Protein AF-A0A842QP76-F1 (afdb_monomer)

pLDDT: mean 77.63, std 12.72, range [37.06, 93.12]

Radius of gyration: 29.67 Å; Cα contacts (8 Å, |Δi|>4): 18; chains: 1; bounding box: 55×27×92 Å

Foldseek 3Di:
DDPPPPDPDPVNVVLVVVLVVLVVVLVVVQVCCCVPPVDRDVVSVVVSVVVVVVSVVVVVVVVVVVVVVVVVVVVVVVVVVVVVVVVVVVVVVVVVVVVVVVVVD

Mean predicted aligned error: 12.5 Å

Secondary structure (DSSP, 8-state):
----SS---HHHHHHHHHHHHHHHHHHHHHHHHHHHHS---HHHHHHHHHHHHHHHHHHHHHHHHHHHHHHHHHHHHHHHHHHHHHHHHHHHHHHHHHHHHHTT-

Sequence (105 aa):
MFQSVQRLRRDEKLIIFLGVILTVIVFYFINYYFIGQGMIYWALVETGVMWLVIISLLILADNQRILNEELKDILRESIKESKTLKQISREQLEEIKLLRGSKKK

Structure (mmCIF, N/CA/C/O backbone):
data_AF-A0A842QP76-F1
#
_entry.id   AF-A0A842QP76-F1
#
loop_
_atom_site.group_PDB
_atom_site.id
_atom_site.type_symbol
_atom_site.label_atom_id
_atom_site.label_alt_id
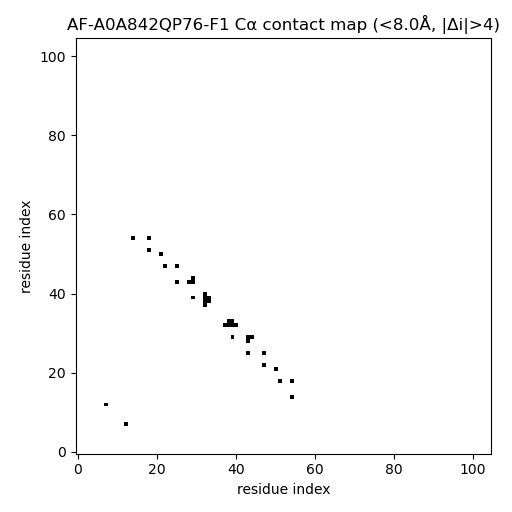_atom_site.label_comp_id
_atom_site.label_asym_id
_atom_site.label_entity_id
_atom_site.label_seq_id
_atom_site.pdbx_PDB_ins_code
_atom_site.Cartn_x
_atom_site.Cartn_y
_atom_site.Cartn_z
_atom_site.occupancy
_atom_site.B_iso_or_equiv
_atom_site.auth_seq_id
_atom_site.auth_comp_id
_atom_site.auth_asym_id
_atom_site.auth_atom_id
_atom_site.pdbx_PDB_model_num
ATOM 1 N N . MET A 1 1 ? -6.802 -14.456 13.107 1.00 44.34 1 MET A N 1
ATOM 2 C CA . MET A 1 1 ? -5.337 -14.258 13.072 1.00 44.34 1 MET A CA 1
ATOM 3 C C . MET A 1 1 ? -4.833 -14.784 11.727 1.00 44.34 1 MET A C 1
ATOM 5 O O . MET A 1 1 ? -5.048 -15.954 11.450 1.00 44.34 1 MET A O 1
ATOM 9 N N . PHE A 1 2 ? -4.287 -13.906 10.876 1.00 41.38 2 PHE A N 1
ATOM 10 C CA . PHE 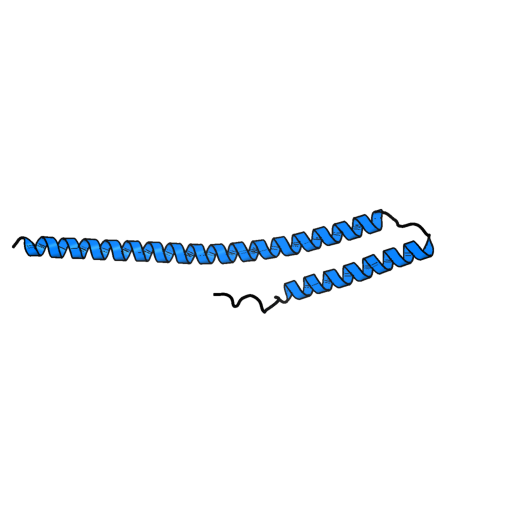A 1 2 ? -3.631 -14.192 9.581 1.00 41.38 2 PHE A CA 1
ATOM 11 C C . PHE A 1 2 ? -4.417 -14.959 8.493 1.00 41.38 2 PHE A C 1
ATOM 13 O O . PHE A 1 2 ? -4.055 -16.069 8.121 1.00 41.38 2 PHE A O 1
ATOM 20 N N . GLN A 1 3 ? -5.433 -14.329 7.887 1.00 37.06 3 GLN A N 1
ATOM 21 C CA . GLN A 1 3 ? -5.996 -14.786 6.597 1.00 37.06 3 GLN A CA 1
ATOM 22 C C . GLN A 1 3 ? -6.038 -13.706 5.495 1.00 37.06 3 GLN A C 1
ATOM 24 O O . GLN A 1 3 ? -6.678 -13.901 4.466 1.00 37.06 3 GLN A O 1
ATOM 29 N N . SER A 1 4 ? -5.327 -12.584 5.638 1.00 44.56 4 SER A N 1
ATOM 30 C CA . SER A 1 4 ? -5.344 -11.497 4.641 1.00 44.56 4 SER A CA 1
ATOM 31 C C . SER A 1 4 ? -4.251 -11.574 3.561 1.00 44.56 4 SER A C 1
ATOM 33 O O . SER A 1 4 ? -4.182 -10.694 2.714 1.00 44.56 4 SER A O 1
ATOM 35 N N . VAL A 1 5 ? -3.429 -12.631 3.510 1.00 47.56 5 VAL A N 1
ATOM 36 C CA . VAL A 1 5 ? -2.265 -12.694 2.592 1.00 47.56 5 VAL A CA 1
ATOM 37 C C . VAL A 1 5 ? -2.588 -13.170 1.158 1.00 47.56 5 VAL A C 1
ATOM 39 O O . VAL A 1 5 ? -1.709 -13.144 0.308 1.00 47.56 5 VAL A O 1
ATOM 42 N N . GLN A 1 6 ? -3.813 -13.579 0.801 1.00 48.59 6 GLN A N 1
ATOM 43 C CA . GLN A 1 6 ? -4.021 -14.276 -0.494 1.00 48.59 6 GLN A CA 1
ATOM 44 C C . GLN A 1 6 ? -5.042 -13.698 -1.479 1.00 48.59 6 GLN A C 1
ATOM 46 O O . GLN A 1 6 ? -5.419 -14.371 -2.439 1.00 48.59 6 GLN A O 1
ATOM 51 N N . ARG A 1 7 ? -5.440 -12.431 -1.355 1.00 47.72 7 ARG A N 1
ATOM 52 C CA . ARG A 1 7 ? -6.125 -11.757 -2.470 1.00 47.72 7 ARG A CA 1
ATOM 53 C C . ARG A 1 7 ? -5.468 -10.425 -2.751 1.00 47.72 7 ARG A C 1
ATOM 55 O O . ARG A 1 7 ? -5.902 -9.415 -2.217 1.00 47.72 7 ARG A O 1
ATOM 62 N N . LEU A 1 8 ? -4.477 -10.453 -3.646 1.00 53.12 8 LEU A N 1
ATOM 63 C CA . LEU A 1 8 ? -4.076 -9.258 -4.381 1.00 53.12 8 LEU A CA 1
ATOM 64 C C . LEU A 1 8 ? -5.353 -8.593 -4.899 1.00 53.12 8 LEU A C 1
ATOM 66 O O . LEU A 1 8 ? -6.081 -9.197 -5.709 1.00 53.12 8 LEU A O 1
ATOM 70 N N . ARG A 1 9 ? -5.652 -7.396 -4.391 1.00 65.81 9 ARG A N 1
ATOM 71 C CA . ARG A 1 9 ? -6.786 -6.601 -4.868 1.00 65.81 9 ARG A CA 1
ATOM 72 C C . ARG A 1 9 ? -6.583 -6.338 -6.360 1.00 65.81 9 ARG A C 1
ATOM 74 O O . ARG A 1 9 ? -5.461 -6.362 -6.869 1.00 65.81 9 ARG A O 1
ATOM 81 N N . ARG A 1 10 ? -7.678 -6.140 -7.104 1.00 63.62 10 ARG A N 1
ATOM 82 C CA . ARG A 1 10 ? -7.597 -5.842 -8.550 1.00 63.62 10 ARG A CA 1
ATOM 83 C C . ARG A 1 10 ? -6.658 -4.660 -8.822 1.00 63.62 10 ARG A C 1
ATOM 85 O O . ARG A 1 10 ? -5.949 -4.677 -9.823 1.00 63.62 10 ARG A O 1
ATOM 92 N N . ASP A 1 11 ? -6.604 -3.729 -7.880 1.00 67.94 11 ASP A N 1
ATOM 93 C CA . ASP A 1 11 ? -5.797 -2.515 -7.927 1.00 67.94 11 ASP A CA 1
ATOM 94 C C . ASP A 1 11 ? -4.294 -2.826 -7.827 1.00 67.94 11 ASP A C 1
ATOM 96 O O . ASP A 1 11 ? -3.511 -2.348 -8.643 1.00 67.94 11 ASP A O 1
ATOM 100 N N . GLU A 1 12 ? -3.883 -3.734 -6.935 1.00 68.50 12 GLU A N 1
ATOM 101 C CA . GLU A 1 12 ? -2.483 -4.173 -6.82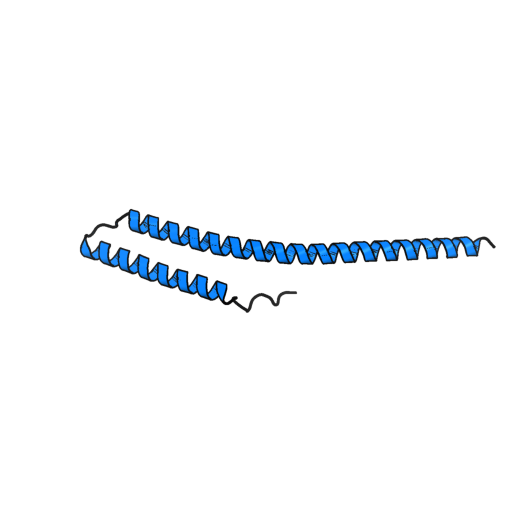8 1.00 68.50 12 GLU A CA 1
ATOM 102 C C . GLU A 1 12 ? -2.017 -4.910 -8.088 1.00 68.50 12 GLU A C 1
ATOM 104 O O . GLU A 1 12 ? -0.902 -4.694 -8.564 1.00 68.50 12 GLU A O 1
ATOM 109 N N . LYS A 1 13 ? -2.880 -5.743 -8.687 1.00 77.12 13 LYS A N 1
ATOM 110 C CA . LYS A 1 13 ? -2.563 -6.402 -9.966 1.00 77.12 13 LYS A CA 1
ATOM 111 C C . LYS A 1 13 ? -2.358 -5.387 -11.088 1.00 77.12 13 LYS A C 1
ATOM 113 O O . LYS A 1 13 ? -1.483 -5.588 -11.928 1.00 77.12 13 LYS A O 1
ATOM 118 N N . LEU A 1 14 ? -3.143 -4.310 -11.097 1.00 78.88 14 LEU A N 1
ATOM 119 C CA . LEU A 1 14 ? -3.035 -3.241 -12.085 1.00 78.88 14 LEU A CA 1
ATOM 120 C C . LEU A 1 14 ? -1.739 -2.443 -11.900 1.00 78.88 14 LEU A C 1
ATOM 122 O O . LEU A 1 14 ? -1.070 -2.165 -12.891 1.00 78.88 14 LEU A O 1
ATOM 126 N N . ILE A 1 15 ? -1.333 -2.164 -10.657 1.00 76.31 15 ILE A N 1
ATOM 127 C CA . ILE A 1 15 ? -0.055 -1.501 -10.344 1.00 76.31 15 ILE A CA 1
ATOM 128 C C . ILE A 1 15 ? 1.135 -2.364 -10.778 1.00 76.31 15 ILE A C 1
ATOM 130 O O . ILE A 1 15 ? 2.048 -1.863 -11.435 1.00 76.31 15 ILE A O 1
ATOM 134 N N . ILE A 1 16 ? 1.113 -3.665 -10.472 1.00 78.75 16 ILE A N 1
ATOM 135 C CA . ILE A 1 16 ? 2.170 -4.600 -10.890 1.00 78.75 16 ILE A CA 1
ATOM 136 C C . ILE A 1 16 ? 2.255 -4.654 -12.419 1.00 78.75 16 ILE A C 1
ATOM 138 O O . ILE A 1 16 ? 3.344 -4.564 -12.984 1.00 78.75 16 ILE A O 1
ATOM 142 N N . PHE A 1 17 ? 1.110 -4.751 -13.096 1.00 83.50 17 PHE A N 1
ATOM 143 C CA . PHE A 1 17 ? 1.052 -4.757 -14.555 1.00 83.50 17 PHE A CA 1
ATOM 144 C C . PHE A 1 17 ? 1.602 -3.456 -15.160 1.00 83.50 17 PHE A C 1
ATOM 146 O O . PHE A 1 17 ? 2.413 -3.509 -16.087 1.00 83.50 17 PHE A O 1
ATOM 153 N N . LEU A 1 18 ? 1.239 -2.298 -14.596 1.00 82.19 18 LEU A N 1
ATOM 154 C CA . LEU A 1 18 ? 1.779 -1.001 -15.010 1.00 82.19 18 LEU A CA 1
ATOM 155 C C . LEU A 1 18 ? 3.302 -0.939 -14.824 1.00 82.19 18 LEU A C 1
ATOM 157 O O . LEU A 1 18 ? 4.004 -0.458 -15.711 1.00 82.19 18 LEU A O 1
ATOM 161 N N . GLY A 1 19 ? 3.814 -1.456 -13.703 1.00 81.56 19 GLY A N 1
ATOM 162 C CA . GLY A 1 19 ? 5.247 -1.506 -13.408 1.00 81.56 19 GLY A CA 1
ATOM 163 C C . GLY A 1 19 ? 6.034 -2.365 -14.400 1.00 81.56 19 GLY A C 1
ATOM 164 O O . GLY A 1 19 ? 7.113 -1.966 -14.847 1.00 81.56 19 GLY A O 1
ATOM 165 N N . VAL A 1 20 ? 5.477 -3.509 -14.811 1.00 86.06 20 VAL A N 1
ATOM 166 C CA . VAL A 1 20 ? 6.079 -4.367 -15.847 1.00 86.06 20 VAL A CA 1
ATOM 167 C C . VAL A 1 20 ? 6.104 -3.651 -17.198 1.00 86.06 20 VAL A C 1
ATOM 169 O O . VAL A 1 20 ? 7.152 -3.617 -17.842 1.00 86.06 20 VAL A O 1
ATOM 172 N N . ILE A 1 21 ? 4.995 -3.023 -17.608 1.00 86.94 21 ILE A N 1
ATOM 173 C CA . ILE A 1 21 ? 4.931 -2.256 -18.864 1.00 86.94 21 ILE A CA 1
ATOM 174 C C . ILE A 1 21 ? 5.962 -1.127 -18.871 1.00 86.94 21 ILE A C 1
ATOM 176 O O . ILE A 1 21 ? 6.714 -0.991 -19.835 1.00 86.94 21 ILE A O 1
ATOM 180 N N . LEU A 1 22 ? 6.034 -0.343 -17.793 1.00 83.44 22 LEU A N 1
ATOM 181 C CA . LEU A 1 22 ? 6.994 0.754 -17.669 1.00 83.44 22 LEU A CA 1
ATOM 182 C C . LEU A 1 22 ? 8.435 0.258 -17.771 1.00 83.44 22 LEU A C 1
ATOM 184 O O . LEU A 1 22 ? 9.236 0.857 -18.484 1.00 83.44 22 LEU A O 1
ATOM 188 N N . THR A 1 23 ? 8.749 -0.866 -17.128 1.00 81.19 23 THR A N 1
ATOM 189 C CA . THR A 1 23 ? 10.089 -1.462 -17.182 1.00 81.19 23 THR A CA 1
ATOM 190 C C . THR A 1 23 ? 10.454 -1.887 -18.605 1.00 81.19 23 THR A C 1
ATOM 192 O O . THR A 1 23 ? 11.557 -1.597 -19.063 1.00 81.19 23 THR A O 1
ATOM 195 N N . VAL A 1 24 ? 9.527 -2.519 -19.335 1.00 87.00 24 VAL A N 1
ATOM 196 C CA . VAL A 1 24 ? 9.740 -2.922 -20.736 1.00 87.00 24 VAL A CA 1
ATOM 197 C C . VAL A 1 24 ? 9.934 -1.703 -21.639 1.00 87.00 24 VAL A C 1
ATOM 199 O O . VAL A 1 24 ? 10.840 -1.705 -22.469 1.00 87.00 24 VAL A O 1
ATOM 202 N N . ILE A 1 25 ? 9.134 -0.647 -21.460 1.00 84.31 25 ILE A N 1
ATOM 203 C CA . ILE A 1 25 ? 9.251 0.597 -22.236 1.00 84.31 25 ILE A CA 1
ATOM 204 C C . ILE A 1 25 ? 10.599 1.273 -21.973 1.00 84.31 25 ILE A C 1
ATOM 206 O O . ILE A 1 25 ? 11.320 1.594 -22.918 1.00 84.31 25 ILE A O 1
ATOM 210 N N . VAL A 1 26 ? 10.967 1.459 -20.702 1.00 80.75 26 VAL A N 1
ATOM 211 C CA . VAL A 1 26 ? 12.246 2.071 -20.314 1.00 80.75 26 VAL A CA 1
ATOM 212 C C . VAL A 1 26 ? 13.414 1.250 -20.858 1.00 80.75 26 VAL A C 1
ATOM 214 O O . VAL A 1 26 ? 14.329 1.815 -21.454 1.00 80.75 26 VAL A O 1
ATOM 217 N N . PHE A 1 27 ? 13.362 -0.078 -20.733 1.00 82.31 27 PHE A N 1
ATOM 218 C CA . PHE A 1 27 ? 14.392 -0.963 -21.269 1.00 82.31 27 PHE A CA 1
ATOM 219 C C . PHE A 1 27 ? 14.500 -0.869 -22.794 1.00 82.31 27 PHE A C 1
ATOM 221 O O . PHE A 1 27 ? 15.607 -0.749 -23.313 1.00 82.31 27 PHE A O 1
ATOM 228 N N . TYR A 1 28 ? 13.372 -0.867 -23.511 1.00 84.62 28 TYR A N 1
ATOM 229 C CA . TYR A 1 28 ? 13.348 -0.716 -24.966 1.00 84.62 28 TYR A CA 1
ATOM 230 C C . TYR A 1 28 ? 14.001 0.598 -25.405 1.00 84.62 28 TYR A C 1
ATOM 232 O O . TYR A 1 28 ? 14.868 0.587 -26.277 1.00 84.62 28 TYR A O 1
ATOM 240 N N . PHE A 1 29 ? 13.644 1.717 -24.768 1.00 79.62 29 PHE A N 1
ATOM 241 C CA . PHE A 1 29 ? 14.241 3.013 -25.084 1.00 79.62 29 PHE A CA 1
ATOM 242 C C . PHE A 1 29 ? 15.736 3.047 -24.770 1.00 79.62 29 PHE A C 1
ATOM 244 O O . PHE A 1 29 ? 16.515 3.467 -25.623 1.00 79.62 29 PHE A O 1
ATOM 251 N N . ILE A 1 30 ? 16.159 2.563 -23.598 1.00 78.69 30 ILE A N 1
ATOM 252 C CA . ILE A 1 30 ? 17.585 2.482 -23.253 1.00 78.69 30 ILE A CA 1
ATOM 253 C C . ILE A 1 30 ? 18.338 1.682 -24.318 1.00 78.69 30 ILE A C 1
ATOM 255 O O . ILE A 1 30 ? 19.365 2.145 -24.802 1.00 78.69 30 ILE A O 1
ATOM 259 N N . ASN A 1 31 ? 17.819 0.522 -24.724 1.00 79.75 31 ASN A N 1
ATOM 260 C CA . ASN A 1 31 ? 18.479 -0.354 -25.688 1.00 79.75 31 ASN A CA 1
ATOM 261 C C . ASN A 1 31 ? 18.542 0.277 -27.091 1.00 79.75 31 ASN A C 1
ATOM 263 O O . ASN A 1 31 ? 19.599 0.294 -27.718 1.00 79.75 31 ASN A O 1
ATOM 267 N N . TYR A 1 32 ? 17.443 0.885 -27.548 1.00 79.12 32 TYR A N 1
ATOM 268 C CA . TYR A 1 32 ? 17.380 1.595 -28.826 1.00 79.12 32 TYR A CA 1
ATOM 269 C C . TYR A 1 32 ? 18.379 2.760 -28.894 1.00 79.12 32 TYR A C 1
ATOM 271 O O . TYR A 1 32 ? 19.132 2.880 -29.862 1.00 79.12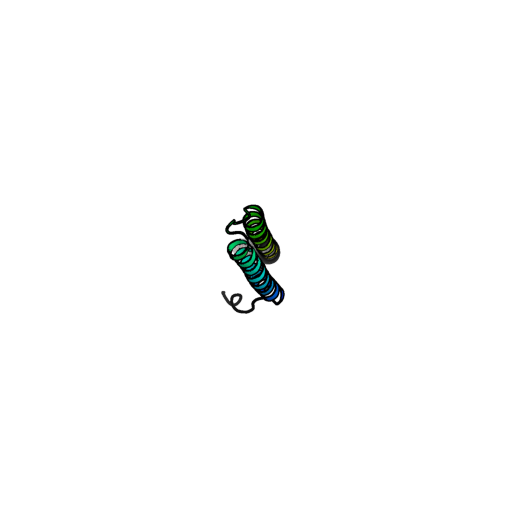 32 TYR A O 1
ATOM 279 N N . TYR A 1 33 ? 18.436 3.595 -27.854 1.00 73.38 33 TYR A N 1
ATOM 280 C CA . TYR A 1 33 ? 19.368 4.725 -27.808 1.00 73.38 33 TYR A CA 1
ATOM 281 C C . TYR A 1 33 ? 20.822 4.280 -27.609 1.00 73.38 33 TYR A C 1
ATOM 283 O O . TYR A 1 33 ? 21.724 4.854 -28.222 1.00 73.38 33 TYR A O 1
ATOM 291 N N . PHE A 1 34 ? 21.055 3.231 -26.818 1.00 75.56 34 PHE A N 1
ATOM 292 C CA . PHE A 1 34 ? 22.391 2.692 -26.579 1.00 75.56 34 PHE A CA 1
ATOM 293 C C . PHE A 1 34 ? 22.992 2.060 -27.838 1.00 75.56 34 PHE A C 1
ATOM 295 O O . PHE A 1 34 ? 24.132 2.364 -28.182 1.00 75.56 34 PHE A O 1
ATOM 302 N N . ILE A 1 35 ? 22.223 1.241 -28.565 1.00 73.69 35 ILE A N 1
ATOM 303 C CA . ILE A 1 35 ? 22.680 0.612 -29.814 1.00 73.69 35 ILE A CA 1
ATOM 304 C C . ILE A 1 35 ? 22.786 1.645 -30.946 1.00 73.69 35 ILE A C 1
ATOM 306 O O . ILE A 1 35 ? 23.712 1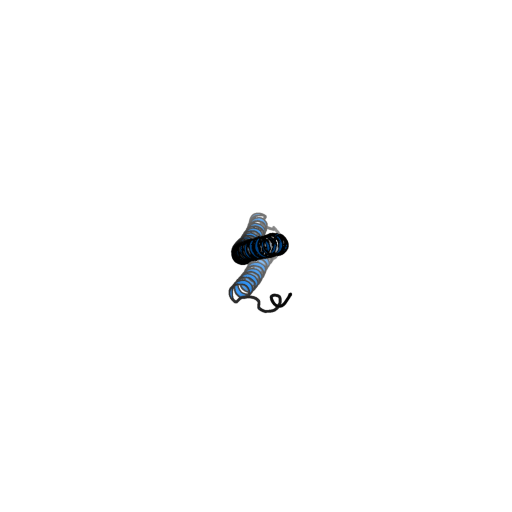.571 -31.749 1.00 73.69 35 ILE A O 1
ATOM 310 N N . GLY A 1 36 ? 21.864 2.612 -31.016 1.00 70.38 36 GLY A N 1
ATOM 311 C CA . GLY A 1 36 ? 21.812 3.583 -32.111 1.00 70.38 36 GLY A CA 1
ATOM 312 C C . GLY A 1 36 ? 22.848 4.707 -32.031 1.00 70.38 36 GLY A C 1
ATOM 313 O O . GLY A 1 36 ? 23.357 5.130 -33.065 1.00 70.38 36 GLY A O 1
ATOM 314 N N . GLN A 1 37 ? 23.159 5.211 -30.831 1.00 68.62 37 GLN A N 1
ATOM 315 C CA . GLN A 1 37 ? 24.046 6.375 -30.660 1.00 68.62 37 GLN A CA 1
ATOM 316 C C . GLN A 1 37 ? 25.286 6.101 -29.799 1.00 68.62 37 GLN A C 1
ATOM 318 O O . GLN A 1 37 ? 26.130 6.984 -29.662 1.00 68.62 37 GLN A O 1
ATOM 323 N N . GLY A 1 38 ? 25.408 4.916 -29.190 1.00 67.75 38 GLY A N 1
ATOM 324 C CA . GLY A 1 38 ? 26.520 4.587 -28.290 1.00 67.75 38 GLY A CA 1
ATOM 325 C C . GLY A 1 38 ? 26.559 5.423 -27.004 1.00 67.75 38 GLY A C 1
ATOM 326 O O . GLY A 1 38 ? 27.515 5.325 -26.239 1.00 67.75 38 GLY A O 1
ATOM 327 N N . MET A 1 39 ? 25.535 6.245 -26.752 1.00 67.81 39 MET A N 1
ATOM 328 C CA . MET A 1 39 ? 25.439 7.120 -25.588 1.00 67.81 39 MET A CA 1
ATOM 329 C C . MET A 1 39 ? 24.154 6.835 -24.816 1.00 67.81 39 MET A C 1
ATOM 331 O O . MET A 1 39 ? 23.054 6.838 -25.368 1.00 67.81 39 MET A O 1
ATOM 335 N N . ILE A 1 40 ? 24.296 6.609 -23.509 1.00 67.56 40 ILE A N 1
ATOM 336 C CA . ILE A 1 40 ? 23.159 6.553 -22.592 1.00 67.56 40 ILE A CA 1
ATOM 337 C C . ILE A 1 40 ? 22.759 7.993 -22.281 1.00 67.56 40 ILE A C 1
ATOM 339 O O . ILE A 1 40 ? 23.503 8.724 -21.629 1.00 67.56 40 ILE A O 1
ATOM 343 N N . TYR A 1 41 ? 21.568 8.402 -22.715 1.00 73.19 41 TYR A N 1
ATOM 344 C CA . TYR A 1 41 ? 20.987 9.658 -22.256 1.00 73.19 41 TYR A CA 1
ATOM 345 C C . TYR A 1 41 ? 20.633 9.527 -20.774 1.00 73.19 41 TYR A C 1
ATOM 347 O O . TYR A 1 41 ? 19.673 8.849 -20.414 1.00 73.19 41 TYR A O 1
ATOM 355 N N . TRP A 1 42 ? 21.390 10.199 -19.906 1.00 73.69 42 TRP A N 1
ATOM 356 C CA . TRP A 1 42 ? 21.140 10.202 -18.460 1.00 73.69 42 TRP A CA 1
ATOM 357 C C . TRP A 1 42 ? 19.712 10.626 -18.096 1.00 73.69 42 TRP A C 1
ATOM 359 O O . TRP A 1 42 ? 19.138 10.072 -17.164 1.00 73.69 42 TRP A O 1
ATOM 369 N N . ALA A 1 43 ? 19.098 11.503 -18.894 1.00 77.19 43 ALA A N 1
ATOM 370 C CA . ALA A 1 43 ? 17.699 11.902 -18.744 1.00 77.19 43 ALA A CA 1
ATOM 371 C C . ALA A 1 43 ? 16.706 10.723 -18.846 1.00 77.19 43 ALA A C 1
ATOM 373 O O . ALA A 1 43 ? 15.6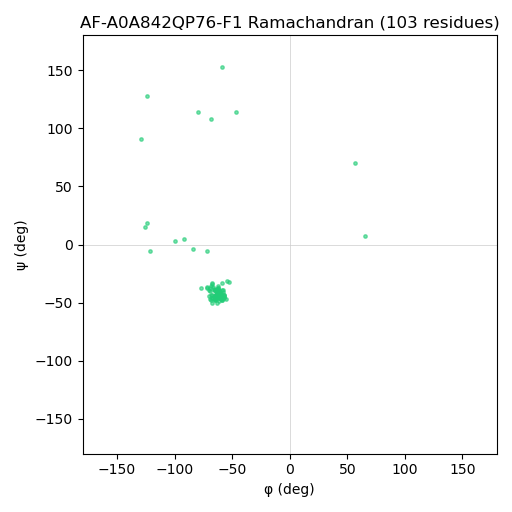83 10.720 -18.164 1.00 77.19 43 ALA A O 1
ATOM 374 N N . LEU A 1 44 ? 16.996 9.694 -19.656 1.00 75.31 44 LEU A N 1
ATOM 375 C CA . LEU A 1 44 ? 16.163 8.484 -19.743 1.00 75.31 44 LEU A CA 1
ATOM 376 C C . LEU A 1 44 ? 16.262 7.641 -18.472 1.00 75.31 44 LEU A C 1
ATOM 378 O O . LEU A 1 44 ? 15.255 7.112 -18.002 1.00 75.31 44 LEU A O 1
ATOM 382 N N . VAL A 1 45 ? 17.464 7.544 -17.902 1.00 77.00 45 VAL A N 1
ATOM 383 C CA . VAL A 1 45 ? 17.690 6.833 -16.639 1.00 77.00 45 VAL A CA 1
ATOM 384 C C . VAL A 1 45 ? 17.013 7.576 -15.489 1.00 77.00 45 VAL A C 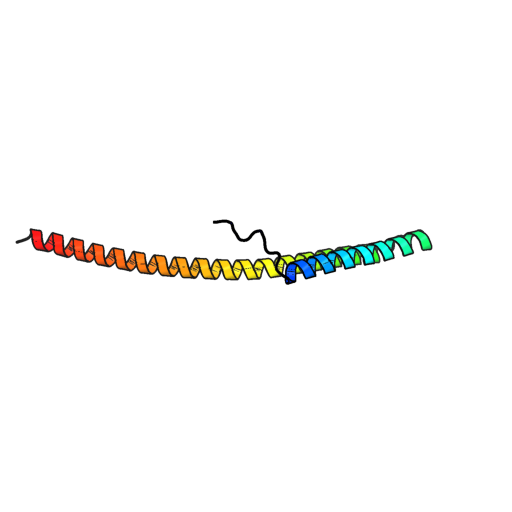1
ATOM 386 O O . VAL A 1 45 ? 16.284 6.958 -14.718 1.00 77.00 45 VAL A O 1
ATOM 389 N N . GLU A 1 46 ? 17.176 8.899 -15.418 1.00 78.38 46 GLU A N 1
ATOM 390 C CA . GLU A 1 46 ? 16.498 9.759 -14.443 1.00 78.38 46 GLU A CA 1
ATOM 391 C C . GLU A 1 46 ? 14.974 9.619 -14.535 1.00 78.38 46 GLU A C 1
ATOM 393 O O . GLU A 1 46 ? 14.311 9.397 -13.522 1.00 78.38 46 GLU A O 1
ATOM 398 N N . THR A 1 47 ? 14.424 9.640 -15.753 1.00 81.25 47 THR A N 1
ATOM 399 C CA . THR A 1 47 ? 12.989 9.433 -15.991 1.00 81.25 47 THR A CA 1
ATOM 400 C C . THR A 1 47 ? 12.540 8.056 -15.497 1.00 81.25 47 THR A C 1
ATOM 402 O O . THR A 1 47 ? 11.533 7.953 -14.796 1.00 81.25 47 THR A O 1
ATOM 405 N N . GLY A 1 48 ? 13.293 6.993 -15.801 1.00 79.81 48 GLY A N 1
ATOM 406 C CA . GLY A 1 48 ? 12.999 5.641 -15.316 1.00 79.81 48 GLY A CA 1
ATOM 407 C C . GLY A 1 48 ? 12.995 5.544 -13.787 1.00 79.81 48 GLY A C 1
ATOM 408 O O . GLY A 1 48 ? 12.076 4.964 -13.205 1.00 79.81 48 GLY A O 1
ATOM 409 N N . VAL A 1 49 ? 13.974 6.166 -13.124 1.00 81.38 49 VAL A N 1
ATOM 410 C CA . VAL A 1 49 ? 14.045 6.232 -11.656 1.00 81.38 49 VAL A CA 1
ATOM 411 C C . VAL A 1 49 ? 12.865 7.019 -11.082 1.00 81.38 49 VAL A C 1
ATOM 413 O O . VAL A 1 49 ? 12.234 6.553 -10.133 1.00 81.38 49 VAL A O 1
ATOM 416 N N . MET A 1 50 ? 12.506 8.164 -11.670 1.00 81.75 50 MET A N 1
ATOM 417 C CA . MET A 1 50 ? 11.339 8.949 -11.248 1.00 81.75 50 MET A CA 1
ATOM 418 C C . MET A 1 50 ? 10.049 8.125 -11.295 1.00 81.75 50 MET A C 1
ATOM 420 O O . MET A 1 50 ? 9.269 8.144 -10.341 1.00 81.75 50 MET A O 1
ATOM 424 N N . TRP A 1 51 ? 9.842 7.352 -12.362 1.00 82.56 51 TRP A N 1
ATOM 425 C CA . TRP A 1 51 ? 8.678 6.473 -12.477 1.00 82.56 51 TRP A CA 1
ATOM 426 C C . TRP A 1 51 ? 8.645 5.390 -11.396 1.00 82.56 51 TRP A C 1
ATOM 428 O O . TRP A 1 51 ? 7.582 5.134 -10.828 1.00 82.56 51 TRP A O 1
ATOM 438 N N . LEU A 1 52 ? 9.792 4.800 -11.050 1.00 79.75 52 LEU A N 1
ATOM 439 C CA . LEU A 1 52 ? 9.878 3.838 -9.944 1.00 79.75 52 LEU A CA 1
ATOM 440 C C . LEU A 1 52 ? 9.528 4.477 -8.592 1.00 79.75 52 LEU A C 1
ATOM 442 O O . LEU A 1 52 ? 8.821 3.864 -7.785 1.00 79.75 52 LEU A O 1
ATOM 446 N N . VAL A 1 53 ? 9.964 5.718 -8.352 1.00 83.44 53 VAL A N 1
ATOM 447 C CA . VAL A 1 53 ? 9.603 6.468 -7.138 1.00 83.44 53 VAL A CA 1
ATOM 448 C C . VAL A 1 53 ? 8.097 6.736 -7.093 1.00 83.44 53 VAL A C 1
ATOM 450 O O . VAL A 1 53 ? 7.470 6.495 -6.063 1.00 83.44 53 VAL A O 1
ATOM 453 N N . ILE A 1 54 ? 7.489 7.162 -8.204 1.00 83.25 54 ILE A N 1
ATOM 454 C CA . ILE A 1 54 ? 6.041 7.419 -8.286 1.00 83.25 54 ILE A CA 1
ATOM 455 C C . ILE A 1 54 ? 5.235 6.145 -8.002 1.00 83.25 54 ILE A C 1
ATOM 457 O O . ILE A 1 54 ? 4.291 6.184 -7.211 1.00 83.25 54 ILE A O 1
ATOM 461 N N . ILE A 1 55 ? 5.619 5.009 -8.592 1.00 82.25 55 ILE A N 1
ATOM 462 C CA . ILE A 1 55 ? 4.964 3.717 -8.329 1.00 82.25 55 ILE A CA 1
ATOM 463 C C . ILE A 1 55 ? 5.077 3.350 -6.843 1.00 82.25 55 ILE A C 1
ATOM 465 O O . ILE A 1 55 ? 4.096 2.930 -6.231 1.00 82.25 55 ILE A O 1
ATOM 469 N N . SER A 1 56 ? 6.248 3.561 -6.241 1.00 77.00 56 SER A N 1
ATOM 470 C CA . SER A 1 56 ? 6.471 3.282 -4.818 1.00 77.00 56 SER A CA 1
ATOM 471 C C . SER A 1 56 ? 5.591 4.155 -3.917 1.00 77.00 56 SER A C 1
ATOM 473 O O . SER A 1 56 ? 5.002 3.655 -2.959 1.00 77.00 56 SER A O 1
ATOM 475 N N . LEU A 1 57 ? 5.446 5.443 -4.244 1.00 82.25 57 LEU A N 1
ATOM 476 C CA . LEU A 1 57 ? 4.568 6.367 -3.519 1.00 82.25 57 LEU A CA 1
ATOM 477 C C . LEU A 1 57 ? 3.091 5.977 -3.636 1.00 82.25 57 LEU A C 1
ATOM 479 O O . LEU A 1 57 ? 2.365 6.069 -2.648 1.00 82.25 57 LEU A O 1
ATOM 483 N N . LEU A 1 58 ? 2.650 5.510 -4.808 1.00 80.12 58 LEU A N 1
ATOM 484 C CA . LEU A 1 58 ? 1.282 5.021 -5.001 1.00 80.12 58 LEU A CA 1
ATOM 485 C C . LEU A 1 58 ? 0.985 3.804 -4.119 1.00 80.12 58 LEU A C 1
ATOM 487 O O . LEU A 1 58 ? -0.049 3.776 -3.453 1.00 80.12 58 LEU A O 1
ATOM 491 N N . ILE A 1 59 ? 1.909 2.841 -4.059 1.00 79.25 59 ILE A N 1
ATOM 492 C CA . ILE A 1 59 ? 1.786 1.666 -3.181 1.00 79.25 59 ILE A CA 1
ATOM 493 C C . ILE A 1 59 ? 1.743 2.101 -1.709 1.00 79.25 59 ILE A C 1
ATOM 495 O O . ILE A 1 59 ? 0.923 1.614 -0.930 1.00 79.25 59 ILE A O 1
ATOM 499 N N . LEU A 1 60 ? 2.602 3.045 -1.316 1.00 76.06 60 LEU A N 1
ATOM 500 C CA . LEU A 1 60 ? 2.651 3.544 0.057 1.00 76.06 60 LEU A CA 1
ATOM 501 C C . LEU A 1 60 ? 1.353 4.264 0.456 1.00 76.06 60 LEU A C 1
ATOM 503 O O . LEU A 1 60 ? 0.866 4.083 1.572 1.00 76.06 60 LEU A O 1
ATOM 507 N N . ALA A 1 61 ? 0.779 5.051 -0.455 1.00 77.00 61 ALA A N 1
ATOM 508 C CA . ALA A 1 61 ? -0.475 5.765 -0.235 1.00 77.00 61 ALA A CA 1
ATOM 509 C C . ALA A 1 61 ? -1.671 4.811 -0.078 1.00 77.00 61 ALA A C 1
ATOM 511 O O . ALA A 1 61 ? -2.534 5.054 0.769 1.00 77.00 61 ALA A O 1
ATOM 512 N N . ASP A 1 62 ? -1.715 3.723 -0.851 1.00 78.31 62 ASP A N 1
ATOM 513 C CA . ASP A 1 62 ? -2.750 2.694 -0.702 1.00 78.31 62 ASP A CA 1
ATOM 514 C C . ASP A 1 62 ? -2.633 1.986 0.657 1.00 78.31 62 ASP A C 1
ATOM 516 O O . ASP A 1 62 ? -3.592 1.944 1.431 1.00 78.31 62 ASP A O 1
ATOM 520 N N . ASN A 1 63 ? -1.417 1.569 1.025 1.00 76.56 63 ASN A N 1
ATOM 521 C CA . ASN A 1 63 ? -1.134 0.963 2.329 1.00 76.56 63 ASN A CA 1
ATOM 522 C C . ASN A 1 63 ? -1.513 1.872 3.505 1.00 76.56 63 ASN A C 1
ATOM 524 O O . ASN A 1 63 ? -2.073 1.397 4.493 1.00 76.56 63 ASN A O 1
ATOM 528 N N . GLN A 1 64 ? -1.271 3.181 3.405 1.00 78.38 64 GLN A N 1
ATOM 529 C CA . GLN A 1 64 ? -1.698 4.130 4.436 1.00 78.38 64 GLN A CA 1
ATOM 530 C C . GLN A 1 64 ? -3.220 4.191 4.596 1.00 78.38 64 GLN A C 1
ATOM 532 O O . GLN A 1 64 ? -3.707 4.306 5.721 1.00 78.38 64 GLN A O 1
ATOM 537 N N . ARG A 1 65 ? -3.986 4.111 3.501 1.00 74.12 65 ARG A N 1
ATOM 538 C CA . ARG A 1 65 ? -5.456 4.087 3.582 1.00 74.12 65 ARG A CA 1
ATOM 539 C C . ARG A 1 65 ? -5.948 2.849 4.319 1.00 74.12 65 ARG A C 1
ATOM 541 O O . ARG A 1 65 ? -6.769 2.981 5.222 1.00 74.12 65 ARG A O 1
ATOM 548 N N . ILE A 1 66 ? -5.392 1.688 3.986 1.00 79.81 66 ILE A N 1
ATOM 549 C CA . ILE A 1 66 ? -5.738 0.406 4.612 1.00 79.81 66 ILE A CA 1
ATOM 550 C C . ILE A 1 66 ? -5.423 0.436 6.106 1.00 79.81 66 ILE A C 1
ATOM 552 O O . ILE A 1 66 ? -6.286 0.133 6.924 1.00 79.81 66 ILE A O 1
ATOM 556 N N . LEU A 1 67 ? -4.217 0.880 6.469 1.00 73.62 67 LEU A N 1
ATOM 557 C CA . LEU A 1 67 ? -3.806 1.000 7.867 1.00 73.62 67 LEU A CA 1
ATOM 558 C C . LEU A 1 67 ? -4.725 1.936 8.658 1.00 73.62 67 LEU A C 1
ATOM 560 O O . LEU A 1 67 ? -5.060 1.641 9.800 1.00 73.62 67 LEU A O 1
ATOM 564 N N . ASN A 1 68 ? -5.164 3.046 8.061 1.00 77.00 68 ASN A N 1
ATOM 565 C CA . ASN A 1 68 ? -6.088 3.970 8.719 1.00 77.00 68 ASN A CA 1
ATOM 566 C C . ASN A 1 68 ? -7.478 3.355 8.944 1.00 77.00 68 ASN A C 1
ATOM 568 O O . ASN A 1 68 ? -8.106 3.630 9.969 1.00 77.00 68 ASN A O 1
ATOM 572 N N . GLU A 1 69 ? -7.970 2.540 8.010 1.00 81.00 69 GLU A N 1
ATOM 573 C CA . GLU A 1 69 ? -9.236 1.816 8.167 1.00 81.00 69 GLU A CA 1
ATOM 574 C C . GLU A 1 69 ? -9.135 0.738 9.250 1.00 81.00 69 GLU A C 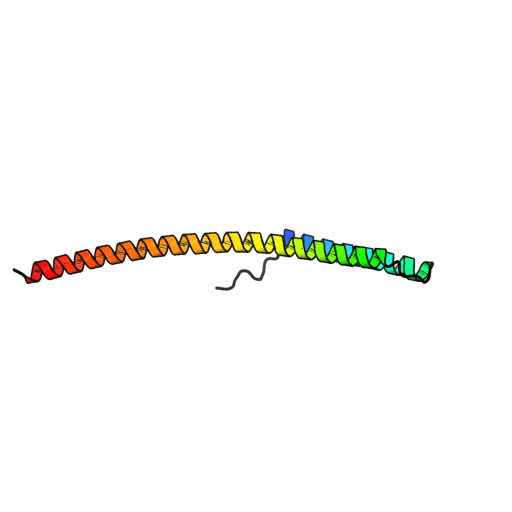1
ATOM 576 O O . GLU A 1 69 ? -9.958 0.722 10.167 1.00 81.00 69 GLU A O 1
ATOM 581 N N . GLU A 1 70 ? -8.082 -0.083 9.220 1.00 79.81 70 GLU A N 1
ATOM 582 C CA . GLU A 1 70 ? -7.831 -1.101 10.246 1.00 79.81 70 GLU A CA 1
ATOM 583 C C . GLU A 1 70 ? -7.683 -0.473 11.635 1.00 79.81 70 GLU A C 1
ATOM 585 O O . GLU A 1 70 ? -8.295 -0.929 12.603 1.00 79.81 70 GLU A O 1
ATOM 590 N N . LEU A 1 71 ? -6.932 0.627 11.740 1.00 82.56 71 LEU A N 1
ATOM 591 C CA . LEU A 1 71 ? -6.755 1.340 13.000 1.00 82.56 71 LEU A CA 1
ATOM 592 C C . LEU A 1 71 ? -8.091 1.865 13.530 1.00 82.56 71 LEU A C 1
ATOM 594 O O . LEU A 1 71 ? -8.352 1.784 14.729 1.00 82.56 71 LEU A O 1
ATOM 598 N N . LYS A 1 72 ? -8.959 2.377 12.654 1.00 84.69 72 LYS A N 1
ATOM 599 C CA . LYS A 1 72 ? -10.288 2.868 13.033 1.00 84.69 72 LYS A CA 1
ATOM 600 C C . LYS A 1 72 ? -11.178 1.750 13.571 1.00 84.69 72 LYS A C 1
ATOM 602 O O . LYS A 1 72 ? -11.915 1.987 14.533 1.00 84.69 72 LYS A O 1
ATOM 607 N N . ASP A 1 73 ? -11.115 0.564 12.980 1.00 88.19 73 ASP A N 1
ATOM 608 C CA . ASP A 1 73 ? -11.888 -0.589 13.439 1.00 88.19 73 ASP A CA 1
ATOM 609 C C . ASP A 1 73 ? -11.372 -1.115 14.782 1.00 88.19 73 ASP A C 1
ATOM 611 O O . ASP A 1 73 ? -12.169 -1.269 15.712 1.00 88.19 73 ASP A O 1
ATOM 615 N N . ILE A 1 74 ? -10.050 -1.230 14.948 1.00 89.00 74 ILE A N 1
ATOM 616 C CA . ILE A 1 74 ? -9.423 -1.572 16.236 1.00 89.00 74 ILE A CA 1
ATOM 617 C C . ILE A 1 74 ? -9.831 -0.567 17.322 1.00 89.00 74 ILE A C 1
ATOM 619 O O . ILE A 1 74 ? -10.184 -0.942 18.442 1.00 89.00 74 ILE A O 1
ATOM 623 N N . LEU A 1 75 ? -9.832 0.730 17.004 1.00 85.94 75 LEU A N 1
ATOM 624 C CA . LEU A 1 75 ? -10.162 1.781 17.968 1.00 85.94 75 LEU A CA 1
ATOM 625 C C . LEU A 1 75 ? -11.645 1.743 18.368 1.00 85.94 75 LEU A C 1
ATOM 627 O O . LEU A 1 75 ? -11.984 1.965 19.532 1.00 85.94 75 LEU A O 1
ATOM 631 N N . ARG A 1 76 ? -12.542 1.413 17.432 1.00 90.88 76 ARG A N 1
ATOM 632 C CA . ARG A 1 76 ? -13.970 1.193 17.720 1.00 90.88 76 ARG A CA 1
ATOM 633 C C . ARG A 1 76 ? -14.191 -0.005 18.633 1.00 90.88 76 ARG A C 1
ATOM 635 O O . ARG A 1 76 ? -14.996 0.093 19.563 1.00 90.88 76 ARG A O 1
ATOM 642 N N . GLU A 1 77 ? -13.496 -1.105 18.375 1.00 91.56 77 GLU A N 1
ATOM 643 C CA . GLU A 1 77 ? -13.570 -2.312 19.196 1.00 91.56 77 GLU A CA 1
ATOM 644 C C . GLU A 1 77 ? -13.050 -2.035 20.611 1.00 91.56 77 GLU A C 1
ATOM 646 O O . GLU A 1 77 ? -13.776 -2.252 21.581 1.00 91.56 77 GLU A O 1
ATOM 651 N N . SER A 1 78 ? -11.894 -1.379 20.729 1.00 87.19 78 SER A N 1
ATOM 652 C CA . SER A 1 78 ? -11.323 -0.962 22.014 1.00 87.19 78 SER A CA 1
ATOM 653 C C . SER A 1 78 ? -12.256 -0.039 22.818 1.00 87.19 78 SER A C 1
ATOM 655 O O . SER A 1 78 ? -12.433 -0.210 24.028 1.00 87.19 78 SER A O 1
ATOM 657 N N . ILE A 1 79 ? -12.937 0.915 22.165 1.00 90.88 79 ILE A N 1
ATOM 658 C CA . ILE A 1 79 ? -13.940 1.766 22.833 1.00 90.88 79 ILE A CA 1
ATOM 659 C C . ILE A 1 79 ? -15.111 0.928 23.359 1.00 90.88 79 ILE A C 1
ATOM 661 O O . ILE A 1 79 ? -15.612 1.192 24.459 1.00 90.88 79 ILE A O 1
ATOM 665 N N . LYS A 1 80 ? -15.579 -0.052 22.581 1.00 92.75 80 LYS A N 1
ATOM 666 C CA . LYS A 1 80 ? -16.681 -0.934 22.977 1.00 92.75 80 LYS A CA 1
ATOM 667 C C . LYS A 1 80 ? -16.281 -1.789 24.178 1.00 92.75 80 LYS A C 1
ATOM 669 O O . LYS A 1 80 ? -17.012 -1.794 25.167 1.00 92.75 80 LYS A O 1
ATOM 674 N N . GLU A 1 81 ? -15.106 -2.408 24.135 1.00 89.12 81 GLU A N 1
ATOM 675 C CA . GLU A 1 81 ? -14.548 -3.177 25.251 1.00 89.12 81 GLU A CA 1
ATOM 676 C C . GLU A 1 81 ? -14.421 -2.325 26.517 1.00 89.12 81 GLU A C 1
ATOM 678 O O . GLU A 1 81 ? -14.869 -2.733 27.589 1.00 89.12 81 GLU A O 1
ATOM 683 N N . SER A 1 82 ? -13.903 -1.098 26.401 1.00 90.69 82 SER A N 1
ATOM 684 C CA . SER A 1 82 ? -13.780 -0.177 27.537 1.00 90.69 82 SER A CA 1
ATOM 685 C C . SER A 1 82 ? -15.138 0.175 28.158 1.00 90.69 82 SER A C 1
ATOM 687 O O . SER A 1 82 ? -15.267 0.252 29.384 1.00 90.69 82 SER A O 1
ATOM 689 N N . LYS A 1 83 ? -16.179 0.364 27.335 1.00 91.81 83 LYS A N 1
ATOM 690 C CA . LYS A 1 83 ? -17.548 0.593 27.827 1.00 91.81 83 LYS A CA 1
ATOM 691 C C . LYS A 1 83 ? -18.091 -0.629 28.563 1.00 91.81 83 LYS A C 1
ATOM 693 O O . LYS A 1 83 ? -18.625 -0.470 29.660 1.00 91.81 83 LYS A O 1
ATOM 698 N N . THR A 1 84 ? -17.919 -1.823 28.002 1.00 93.12 84 THR A N 1
ATOM 699 C CA . THR A 1 84 ? -18.357 -3.077 28.627 1.00 93.12 84 THR A CA 1
ATOM 700 C C . THR A 1 84 ? -17.641 -3.318 29.957 1.00 93.12 84 THR A C 1
ATOM 702 O O . THR A 1 84 ? -18.294 -3.586 30.961 1.00 93.12 84 THR A O 1
ATOM 705 N N . LEU A 1 85 ? -16.322 -3.118 30.012 1.00 91.25 85 LEU A N 1
ATOM 706 C CA . LEU A 1 85 ? -15.535 -3.225 31.246 1.00 91.25 85 LEU A CA 1
ATOM 707 C C . LEU A 1 85 ? -16.012 -2.245 32.326 1.00 91.25 85 LEU A C 1
ATOM 709 O O . LEU A 1 85 ? -16.146 -2.621 33.491 1.00 91.25 85 LEU A O 1
ATOM 713 N N . LYS A 1 86 ? -16.319 -0.996 31.951 1.00 92.25 86 LYS A N 1
ATOM 714 C CA . LYS A 1 86 ? -16.886 -0.009 32.885 1.00 92.25 86 LYS A CA 1
ATOM 715 C C . LYS A 1 86 ? -18.249 -0.432 33.424 1.00 92.25 86 LYS A C 1
ATOM 717 O O . LYS A 1 86 ? -18.529 -0.164 34.590 1.00 92.25 86 LYS A O 1
ATOM 722 N N . GLN A 1 87 ? -19.088 -1.050 32.598 1.00 93.12 87 GLN A N 1
ATOM 723 C CA . GLN A 1 87 ? -20.397 -1.535 33.025 1.00 93.12 87 GLN A CA 1
ATOM 724 C C . GLN A 1 87 ? -20.259 -2.702 34.009 1.00 93.12 87 GLN A C 1
ATOM 726 O O . GLN A 1 87 ? -20.783 -2.611 35.115 1.00 93.12 87 GLN A O 1
ATOM 731 N N . ILE A 1 88 ? -19.462 -3.717 33.666 1.00 92.44 88 ILE A N 1
ATOM 732 C CA . ILE A 1 88 ? -19.191 -4.867 34.544 1.00 92.44 88 ILE A CA 1
ATOM 733 C C . ILE A 1 88 ? -18.615 -4.396 35.883 1.00 92.44 88 ILE A C 1
ATOM 735 O O . ILE A 1 88 ? -19.045 -4.838 36.944 1.00 92.44 88 ILE A O 1
ATOM 739 N N . SER A 1 89 ? -17.674 -3.447 35.857 1.00 91.12 89 SER A N 1
ATOM 740 C CA . SER A 1 89 ? -17.088 -2.900 37.081 1.00 91.12 89 SER A CA 1
ATOM 741 C C . SER A 1 89 ? -18.123 -2.193 37.967 1.00 91.12 89 SER A C 1
ATOM 743 O O . SER A 1 89 ? -18.038 -2.294 39.190 1.00 91.12 89 SER A O 1
ATOM 745 N N . ARG A 1 90 ? -19.117 -1.510 37.381 1.00 91.88 90 ARG A N 1
ATOM 746 C CA . ARG A 1 90 ? -20.223 -0.902 38.141 1.00 91.88 90 ARG A CA 1
ATOM 747 C C . ARG A 1 90 ? -21.146 -1.955 38.741 1.00 91.88 90 ARG A C 1
ATOM 749 O O . ARG A 1 90 ? -21.432 -1.864 39.930 1.00 91.88 90 ARG A O 1
ATOM 756 N N . GLU A 1 91 ? -21.551 -2.945 37.952 1.00 91.19 91 GLU A N 1
ATOM 757 C CA . GLU A 1 91 ? -22.415 -4.045 38.400 1.00 91.19 91 GLU A CA 1
ATOM 758 C C . GLU A 1 91 ? -21.762 -4.815 39.559 1.00 91.19 91 GLU A C 1
ATOM 760 O O . GLU A 1 91 ? -22.375 -4.991 40.610 1.00 91.19 91 GLU A O 1
ATOM 765 N N . GLN A 1 92 ? -20.473 -5.149 39.441 1.00 90.50 92 GLN A N 1
ATOM 766 C CA . GLN A 1 92 ? -19.716 -5.785 40.524 1.00 90.50 92 GLN A CA 1
ATOM 767 C C . GLN A 1 92 ? -19.621 -4.905 41.776 1.00 90.50 92 GLN A C 1
ATOM 769 O O . GLN A 1 92 ? -19.710 -5.398 42.901 1.00 90.50 92 GLN A O 1
ATOM 774 N N . LEU A 1 93 ? -19.438 -3.591 41.615 1.00 90.12 93 LEU A N 1
ATOM 775 C CA . LEU A 1 93 ? -19.378 -2.674 42.753 1.00 90.12 93 LEU A CA 1
ATOM 776 C C . LEU A 1 93 ? -20.728 -2.593 43.485 1.00 90.12 93 LEU A C 1
ATOM 778 O O . LEU A 1 93 ? -20.757 -2.507 44.716 1.00 90.12 93 LEU A O 1
ATOM 782 N N . GLU A 1 94 ? -21.836 -2.604 42.746 1.00 90.94 94 GLU A N 1
ATOM 783 C CA . GLU A 1 94 ? -23.190 -2.644 43.305 1.00 90.94 94 GLU A CA 1
ATOM 784 C C . GLU A 1 94 ? -23.461 -3.964 44.028 1.00 90.94 94 GLU A C 1
ATOM 786 O O . GLU A 1 94 ? -23.918 -3.947 45.173 1.00 90.94 94 GLU A O 1
ATOM 791 N N . GLU A 1 95 ? -23.081 -5.092 43.432 1.00 87.12 95 GLU A N 1
ATOM 792 C CA . GLU A 1 95 ? -23.215 -6.414 44.042 1.00 87.12 95 GLU A CA 1
ATOM 793 C C . GLU A 1 95 ? -22.417 -6.513 45.354 1.00 87.12 95 GLU A C 1
ATOM 795 O O . GLU A 1 95 ? -22.950 -6.911 46.394 1.00 87.12 95 GLU A O 1
ATOM 800 N N . ILE A 1 96 ? -21.170 -6.030 45.370 1.00 90.06 96 ILE A N 1
ATOM 801 C CA . ILE A 1 96 ? -20.347 -5.971 46.588 1.00 90.06 96 ILE A CA 1
ATOM 802 C C . ILE A 1 96 ? -20.997 -5.085 47.662 1.00 90.06 96 ILE A C 1
ATOM 804 O O . ILE A 1 96 ? -20.956 -5.427 48.851 1.00 90.06 96 ILE A O 1
ATOM 808 N N . LYS A 1 97 ? -21.595 -3.947 47.284 1.00 87.00 97 LYS A N 1
ATOM 809 C CA . LYS A 1 97 ? -22.304 -3.067 48.231 1.00 87.00 97 LYS A CA 1
ATOM 810 C C . LYS A 1 97 ? -23.530 -3.753 48.827 1.00 87.00 97 LYS A C 1
ATOM 812 O O . LYS A 1 97 ? -23.712 -3.676 50.043 1.00 87.00 97 LYS A O 1
ATOM 817 N N . LEU A 1 98 ? -24.328 -4.442 48.012 1.00 87.06 98 LEU A N 1
ATOM 818 C CA . LEU A 1 98 ? -25.496 -5.204 48.466 1.00 87.06 98 LEU A CA 1
ATOM 819 C C . LEU A 1 98 ? -25.087 -6.328 49.426 1.00 87.06 98 LEU A C 1
ATOM 821 O O . LEU A 1 98 ? -25.642 -6.440 50.521 1.00 87.06 98 LEU A O 1
ATOM 825 N N . LEU A 1 99 ? -24.050 -7.095 49.080 1.00 82.38 99 LEU A N 1
ATOM 826 C CA . LEU A 1 99 ? -23.520 -8.166 49.927 1.00 82.38 99 LEU A CA 1
ATOM 827 C C . LEU A 1 99 ? -22.994 -7.631 51.269 1.00 82.38 99 LEU A C 1
ATOM 829 O O . LEU A 1 99 ? -23.303 -8.197 52.321 1.00 82.38 99 LEU A O 1
ATOM 833 N N . ARG A 1 100 ? -22.259 -6.509 51.266 1.00 80.44 100 ARG A N 1
ATOM 834 C CA . ARG A 1 100 ? -21.786 -5.846 52.497 1.00 80.44 100 ARG A CA 1
ATOM 835 C C . ARG A 1 100 ? -22.920 -5.249 53.334 1.00 80.44 100 ARG A C 1
ATOM 837 O O . ARG A 1 100 ? -22.817 -5.254 54.558 1.00 80.44 100 ARG A O 1
ATOM 844 N N . GLY A 1 101 ? -23.978 -4.744 52.701 1.00 71.56 101 GLY A N 1
ATOM 845 C CA . GLY A 1 101 ? -25.177 -4.249 53.381 1.00 71.56 101 GLY A CA 1
ATOM 846 C C . GLY A 1 101 ? -25.993 -5.367 54.033 1.00 71.56 101 GLY A C 1
ATOM 847 O O . GLY A 1 101 ? -26.473 -5.191 55.149 1.00 71.56 101 GLY A O 1
ATOM 848 N N . SER A 1 102 ? -26.087 -6.534 53.385 1.00 60.38 102 SER A N 1
ATOM 849 C CA . SER A 1 102 ? -26.820 -7.694 53.916 1.00 60.38 102 SER A CA 1
ATOM 850 C C . SER A 1 102 ? -26.168 -8.308 55.160 1.00 60.38 102 SER A C 1
ATOM 852 O O . SER A 1 102 ? -26.875 -8.724 56.067 1.00 60.38 102 SER A O 1
ATOM 854 N N . LYS A 1 103 ? -24.830 -8.282 55.260 1.00 57.09 103 LYS A N 1
ATOM 855 C CA . LYS A 1 103 ? -24.077 -8.789 56.425 1.00 57.09 103 LYS A CA 1
ATOM 856 C C . LYS A 1 103 ? -24.185 -7.921 57.689 1.00 57.09 103 LYS A C 1
ATOM 858 O O . LYS A 1 103 ? -23.611 -8.286 58.710 1.00 57.09 103 LYS A O 1
ATOM 863 N N . LYS A 1 104 ? -24.831 -6.752 57.618 1.00 53.31 104 LYS A N 1
ATOM 864 C CA . LYS A 1 104 ? -24.972 -5.806 58.741 1.00 53.31 1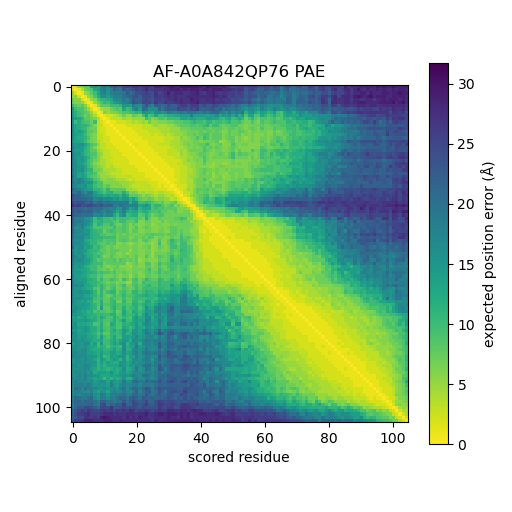04 LYS A CA 1
ATOM 865 C C . LYS A 1 104 ? -26.327 -5.886 59.465 1.00 53.31 104 LYS A C 1
ATOM 867 O O . LYS A 1 104 ? -26.549 -5.084 60.370 1.00 53.31 104 LYS A O 1
ATOM 872 N N . LYS A 1 105 ? -27.206 -6.810 59.074 1.00 44.47 105 LYS A N 1
ATOM 873 C CA . LYS A 1 105 ? -28.404 -7.217 59.826 1.00 44.47 105 LYS A CA 1
ATOM 874 C C . LYS A 1 105 ? -28.172 -8.590 60.438 1.00 44.47 105 LYS A C 1
ATOM 876 O O . LYS A 1 105 ? -28.745 -8.814 61.521 1.00 44.47 105 LYS A O 1
#

Solvent-accessible surface area (backbone atoms only — not comparable to full-atom values): 5989 Å² total; per-residue (Å²): 134,90,82,81,88,80,66,82,48,75,64,55,53,49,51,54,51,50,52,52,51,51,51,52,51,50,49,50,51,52,51,54,39,33,75,72,67,75,46,80,59,62,68,59,54,52,50,50,52,50,52,53,52,52,54,50,49,52,54,50,53,53,52,52,53,53,51,53,51,53,50,50,52,53,50,51,50,50,52,51,52,53,52,51,53,55,48,52,53,48,54,53,52,50,52,53,48,52,55,59,56,60,74,75,114